Protein AF-A0A2M8DIR4-F1 (afdb_monomer_lite)

Structure (mmCIF, N/CA/C/O backbone):
data_AF-A0A2M8DIR4-F1
#
_entry.id   AF-A0A2M8DIR4-F1
#
loop_
_atom_site.group_PDB
_atom_site.id
_atom_site.type_symbol
_atom_site.label_atom_id
_atom_site.label_alt_id
_atom_site.label_comp_id
_atom_site.label_asym_id
_atom_site.label_entity_id
_atom_site.label_seq_id
_atom_site.pdbx_PDB_ins_code
_atom_site.Cartn_x
_atom_site.Cartn_y
_atom_site.Cartn_z
_atom_site.occupancy
_atom_site.B_iso_or_equiv
_atom_site.auth_seq_id
_atom_site.auth_comp_id
_atom_site.auth_asym_id
_atom_site.auth_atom_id
_atom_site.pdbx_PDB_model_num
ATOM 1 N N . GLN A 1 1 ? 4.511 4.632 -8.493 1.00 87.75 1 GLN A N 1
ATOM 2 C CA . GLN A 1 1 ? 3.122 4.221 -8.790 1.00 87.75 1 GLN A CA 1
ATOM 3 C C . GLN A 1 1 ? 2.228 4.741 -7.680 1.00 87.75 1 GLN A C 1
ATOM 5 O O . GLN A 1 1 ? 2.608 4.589 -6.528 1.00 87.75 1 GLN A O 1
ATOM 10 N N . GLN A 1 2 ? 1.098 5.380 -8.000 1.00 94.88 2 GLN A N 1
ATOM 11 C CA . GLN A 1 2 ? 0.115 5.742 -6.972 1.00 94.88 2 GLN A CA 1
ATOM 12 C C . GLN A 1 2 ? -0.612 4.485 -6.491 1.00 94.88 2 GLN A C 1
ATOM 14 O O . GLN A 1 2 ? -0.979 3.632 -7.303 1.00 94.88 2 GLN A O 1
ATOM 19 N N . VAL A 1 3 ? -0.786 4.374 -5.180 1.00 96.00 3 VAL A N 1
ATOM 20 C CA . VAL A 1 3 ? -1.393 3.229 -4.508 1.00 96.00 3 VAL A CA 1
ATOM 21 C C . VAL A 1 3 ? -2.434 3.729 -3.518 1.00 96.00 3 VAL A C 1
ATOM 23 O O . VAL A 1 3 ? -2.132 4.556 -2.658 1.00 96.00 3 VAL A O 1
ATOM 26 N N . ALA A 1 4 ? -3.658 3.222 -3.638 1.00 97.25 4 ALA A N 1
ATOM 27 C CA . ALA A 1 4 ? -4.720 3.450 -2.671 1.00 97.25 4 ALA A CA 1
ATOM 28 C C . ALA A 1 4 ? -4.651 2.395 -1.560 1.00 97.25 4 ALA A C 1
ATOM 30 O O . ALA A 1 4 ? -4.536 1.202 -1.838 1.00 97.25 4 ALA A O 1
ATOM 31 N N . VAL A 1 5 ? -4.760 2.817 -0.307 1.00 97.31 5 VAL A N 1
ATOM 32 C CA . VAL A 1 5 ? -4.844 1.919 0.851 1.00 97.31 5 VAL A CA 1
ATOM 33 C C . VAL A 1 5 ? -6.116 2.258 1.612 1.00 97.31 5 VAL A C 1
ATOM 35 O O . VAL A 1 5 ? -6.423 3.434 1.812 1.00 97.31 5 VAL A O 1
ATOM 38 N N . ARG A 1 6 ? -6.890 1.241 1.990 1.00 97.69 6 ARG A N 1
ATOM 39 C CA . ARG A 1 6 ? -8.172 1.398 2.687 1.00 97.69 6 ARG A CA 1
ATOM 40 C C . ARG A 1 6 ? -8.326 0.349 3.785 1.00 97.69 6 ARG A C 1
ATOM 42 O O . ARG A 1 6 ? -7.789 -0.747 3.659 1.00 97.69 6 ARG A O 1
ATOM 49 N N . SER A 1 7 ? -9.097 0.684 4.809 1.00 97.06 7 SER A N 1
ATOM 50 C CA . SER A 1 7 ? -9.584 -0.220 5.851 1.00 97.06 7 SER A CA 1
ATOM 51 C C . SER A 1 7 ? -11.108 -0.133 5.903 1.00 97.06 7 SER A C 1
ATOM 53 O O . SER A 1 7 ? -11.687 0.947 5.775 1.00 97.06 7 SER A O 1
ATOM 55 N N . ASN A 1 8 ? -11.761 -1.272 6.087 1.00 97.06 8 ASN A N 1
ATOM 56 C CA . ASN A 1 8 ? -13.187 -1.384 6.375 1.00 97.06 8 ASN A CA 1
ATOM 57 C C . ASN A 1 8 ? -13.492 -1.119 7.854 1.00 97.06 8 ASN A C 1
ATOM 59 O O . ASN A 1 8 ? -14.653 -0.928 8.215 1.00 97.06 8 ASN A O 1
ATOM 63 N N . VAL A 1 9 ? -12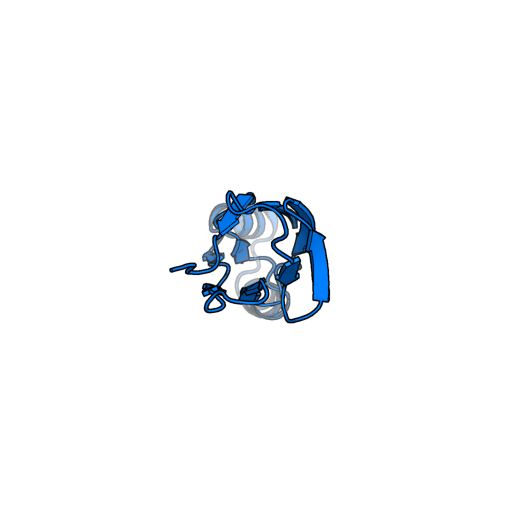.474 -1.117 8.720 1.00 96.31 9 VAL A N 1
ATOM 64 C CA . VAL A 1 9 ? -12.620 -0.824 10.147 1.00 96.31 9 VAL A CA 1
ATOM 65 C C . VAL A 1 9 ? -12.471 0.688 10.372 1.00 96.31 9 VAL A C 1
ATOM 67 O O . VAL A 1 9 ? -11.368 1.213 10.207 1.00 96.31 9 VAL A O 1
ATOM 70 N N . PRO A 1 10 ? -13.519 1.401 10.829 1.00 95.75 10 PRO A N 1
ATOM 71 C CA . PRO A 1 10 ? -13.444 2.843 11.046 1.00 95.75 10 PRO A CA 1
ATOM 72 C C . PRO A 1 10 ? -12.454 3.218 12.148 1.00 95.75 10 PRO A C 1
ATOM 74 O O . PRO A 1 10 ? -12.336 2.521 13.161 1.00 95.75 10 PRO A O 1
ATOM 77 N N . GLY A 1 11 ? -11.795 4.355 11.998 1.00 95.62 11 GLY A N 1
ATOM 78 C CA . GLY A 1 11 ? -10.747 4.822 12.889 1.00 95.62 11 GLY A CA 1
ATOM 79 C C . GLY A 1 11 ? -9.382 4.165 12.687 1.00 95.62 11 GLY A C 1
ATOM 80 O O . GLY A 1 11 ? -8.531 4.348 13.553 1.00 95.62 11 GLY A O 1
ATOM 81 N N . THR A 1 12 ? -9.171 3.402 11.612 1.00 97.88 12 THR A N 1
ATOM 82 C CA . THR A 1 12 ? -7.890 2.716 11.371 1.00 97.88 12 THR A CA 1
ATOM 83 C C . THR A 1 12 ? -6.861 3.684 10.807 1.00 97.88 12 THR A C 1
ATOM 85 O O . THR A 1 12 ? -7.122 4.362 9.819 1.00 97.88 12 THR A O 1
ATOM 88 N N . GLU A 1 13 ? -5.671 3.709 11.387 1.00 98.31 13 GLU A N 1
ATOM 89 C CA . GLU A 1 13 ? -4.515 4.422 10.855 1.00 98.31 13 GLU A CA 1
ATOM 90 C C . GLU A 1 13 ? -3.732 3.507 9.909 1.00 98.31 13 GLU A C 1
ATOM 92 O O . GLU A 1 13 ? -3.422 2.358 10.236 1.00 98.31 13 GLU A O 1
ATOM 97 N N . LEU A 1 14 ? -3.425 4.011 8.718 1.00 98.19 14 LEU A N 1
ATOM 98 C CA . LEU A 1 14 ? -2.760 3.267 7.656 1.00 98.19 14 LEU A CA 1
ATOM 99 C C . LEU A 1 14 ? -1.336 3.781 7.476 1.00 98.19 14 LEU A C 1
ATOM 101 O O . LEU A 1 14 ? -1.110 4.990 7.391 1.00 98.19 14 LEU A O 1
ATOM 105 N N . PHE A 1 15 ? -0.386 2.859 7.360 1.00 98.00 15 PHE A N 1
ATOM 106 C CA . PHE A 1 15 ? 1.031 3.159 7.192 1.00 98.00 15 PHE A CA 1
ATOM 107 C C . PHE A 1 15 ? 1.626 2.366 6.030 1.00 98.00 15 PHE A C 1
ATOM 109 O O . PHE A 1 15 ? 1.247 1.220 5.793 1.00 98.00 15 PHE A O 1
ATOM 116 N N . ALA A 1 16 ? 2.599 2.956 5.340 1.00 97.06 16 ALA A N 1
ATOM 117 C CA . ALA A 1 16 ? 3.439 2.283 4.354 1.00 97.06 16 ALA A CA 1
ATOM 118 C C . ALA A 1 16 ? 4.909 2.481 4.745 1.00 97.06 16 ALA A C 1
ATOM 120 O O . ALA A 1 16 ? 5.387 3.611 4.743 1.00 97.06 16 ALA A O 1
ATOM 121 N N . ASN A 1 17 ? 5.615 1.403 5.108 1.00 94.56 17 ASN A N 1
ATOM 122 C CA . ASN A 1 17 ? 6.954 1.467 5.720 1.00 94.56 17 ASN A CA 1
ATOM 123 C C . ASN A 1 17 ? 7.021 2.495 6.859 1.00 94.56 17 ASN A C 1
ATOM 125 O O . ASN A 1 17 ? 7.887 3.362 6.868 1.00 94.56 17 ASN A O 1
ATOM 129 N N . GLU A 1 18 ? 6.054 2.437 7.776 1.00 92.19 18 GLU A N 1
ATOM 130 C CA . GLU A 1 18 ? 5.930 3.350 8.927 1.00 92.19 18 GLU A CA 1
ATOM 131 C C . GLU A 1 18 ? 5.556 4.805 8.592 1.00 92.19 18 GLU A C 1
ATOM 133 O O . GLU A 1 18 ? 5.180 5.552 9.495 1.00 92.19 18 GLU A O 1
ATOM 138 N N . ALA A 1 19 ? 5.559 5.213 7.320 1.00 96.62 19 ALA A N 1
ATOM 139 C CA . ALA A 1 19 ? 5.048 6.516 6.916 1.00 96.62 19 ALA A CA 1
ATOM 140 C C . ALA A 1 19 ? 3.516 6.519 6.964 1.00 96.62 19 ALA A C 1
ATOM 142 O O . ALA A 1 19 ? 2.868 5.670 6.347 1.00 96.62 19 ALA A O 1
ATOM 143 N N . TYR A 1 20 ? 2.937 7.480 7.685 1.00 97.19 20 TYR A N 1
ATOM 144 C CA . TYR A 1 20 ? 1.488 7.637 7.780 1.00 97.19 20 TYR A CA 1
ATOM 145 C C . TYR A 1 20 ? 0.889 7.990 6.414 1.00 97.19 20 TYR A C 1
ATOM 147 O O . TYR A 1 20 ? 1.306 8.949 5.765 1.00 97.19 20 TYR A O 1
ATOM 155 N N . VAL A 1 21 ? -0.093 7.200 5.986 1.00 97.12 21 VAL A N 1
ATOM 156 C CA . VAL A 1 21 ? -0.791 7.349 4.702 1.00 97.12 21 VAL A CA 1
ATOM 157 C C . VAL A 1 21 ? -2.124 8.067 4.888 1.00 97.12 21 VAL A C 1
ATOM 159 O O . VAL A 1 21 ? -2.510 8.879 4.050 1.00 97.12 21 VAL A O 1
ATOM 162 N N . GLY A 1 22 ? -2.840 7.768 5.972 1.00 97.69 22 GLY A N 1
ATOM 163 C CA . GLY A 1 22 ? -4.165 8.319 6.224 1.00 97.69 22 GLY A CA 1
ATOM 164 C C . GLY A 1 22 ? -4.953 7.523 7.257 1.00 97.69 22 GLY A C 1
ATOM 165 O O . GLY A 1 22 ? -4.496 6.494 7.758 1.00 97.69 22 GLY A O 1
ATOM 166 N N . LYS A 1 23 ? -6.157 8.012 7.555 1.00 97.62 23 LYS A N 1
ATOM 167 C CA . LYS A 1 23 ? -7.122 7.371 8.449 1.00 97.62 23 LYS A CA 1
ATOM 168 C C . LYS A 1 23 ? -8.286 6.851 7.618 1.00 97.62 23 LYS A C 1
ATOM 170 O O . LYS A 1 23 ? -8.837 7.608 6.824 1.00 97.62 23 LYS A O 1
ATOM 175 N N . ASP A 1 24 ? -8.643 5.584 7.802 1.00 97.19 24 ASP A N 1
ATOM 176 C CA . ASP A 1 24 ? -9.647 4.803 7.059 1.00 97.19 24 ASP A CA 1
ATOM 177 C C . ASP A 1 24 ? -9.313 4.580 5.579 1.00 97.19 24 ASP A C 1
ATOM 179 O O . ASP A 1 24 ? -9.427 3.468 5.065 1.00 97.19 24 ASP A O 1
ATOM 183 N N . ASN A 1 25 ? -8.853 5.612 4.881 1.00 96.88 25 ASN A N 1
ATOM 184 C CA . ASN A 1 25 ? -8.324 5.527 3.533 1.00 96.88 25 ASN A CA 1
ATOM 185 C C . ASN A 1 25 ? -7.189 6.536 3.313 1.00 96.88 25 ASN A C 1
ATOM 187 O O . ASN A 1 25 ? -7.029 7.509 4.049 1.00 96.88 25 ASN A O 1
ATOM 191 N N . GLY A 1 26 ? -6.399 6.293 2.274 1.00 97.00 2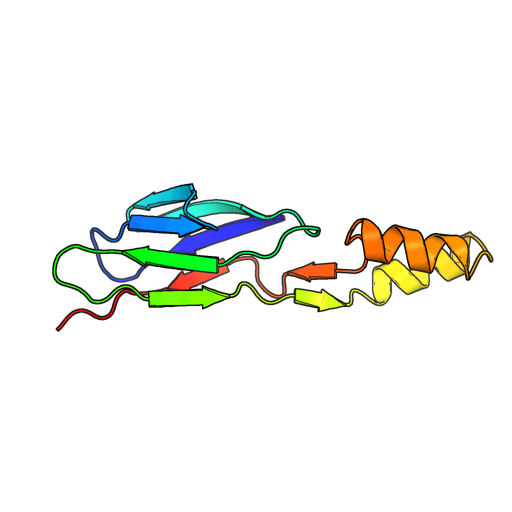6 GLY A N 1
ATOM 192 C CA . GLY A 1 26 ? -5.413 7.243 1.787 1.00 97.00 26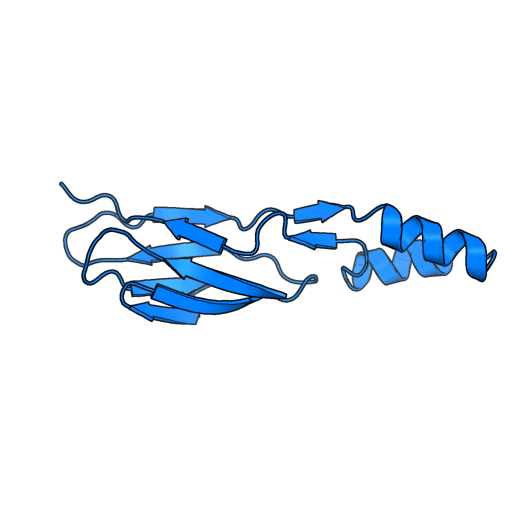 GLY A CA 1
ATOM 193 C C . GLY A 1 26 ? -4.797 6.799 0.468 1.00 97.00 26 GLY A C 1
ATOM 194 O O . GLY A 1 26 ? -4.994 5.672 0.002 1.00 97.00 26 GLY A O 1
ATOM 195 N N . VAL A 1 27 ? -4.058 7.712 -0.151 1.00 97.31 27 VAL A N 1
ATOM 196 C CA . VAL A 1 27 ? -3.308 7.460 -1.382 1.00 97.31 27 VAL A CA 1
ATOM 197 C C . VAL A 1 27 ? -1.861 7.839 -1.129 1.00 97.31 27 VAL A C 1
ATOM 199 O O . VAL A 1 27 ? -1.573 8.915 -0.615 1.00 97.31 27 VAL A O 1
ATOM 202 N N . THR A 1 28 ? -0.949 6.950 -1.496 1.00 96.31 28 THR A N 1
ATOM 203 C CA . THR A 1 28 ? 0.492 7.172 -1.388 1.00 96.31 28 THR A CA 1
ATOM 204 C C . THR A 1 28 ? 1.192 6.759 -2.677 1.00 96.31 28 THR A C 1
ATOM 206 O O . THR A 1 28 ? 0.572 6.222 -3.597 1.00 96.31 28 THR A O 1
ATOM 209 N N . THR A 1 29 ? 2.487 7.036 -2.780 1.00 95.50 29 THR A N 1
ATOM 210 C CA . THR A 1 29 ? 3.300 6.662 -3.937 1.00 95.50 29 THR A CA 1
ATOM 211 C C . THR A 1 29 ? 4.310 5.600 -3.544 1.00 95.50 29 THR A C 1
ATOM 213 O O . THR A 1 29 ? 5.119 5.808 -2.647 1.00 95.50 29 THR A O 1
ATOM 216 N N . PHE A 1 30 ? 4.292 4.474 -4.257 1.00 94.56 30 PHE A N 1
ATOM 217 C CA . PHE A 1 30 ? 5.317 3.444 -4.139 1.00 94.56 30 PHE A CA 1
ATOM 218 C C . PHE A 1 30 ? 6.376 3.601 -5.225 1.00 94.56 30 PHE A C 1
ATOM 220 O O . PHE A 1 30 ? 6.062 3.691 -6.422 1.00 94.56 30 PHE A O 1
ATOM 227 N N . HIS A 1 31 ? 7.638 3.602 -4.813 1.00 90.38 31 HIS A N 1
ATOM 228 C CA . HIS A 1 31 ? 8.788 3.594 -5.705 1.00 90.38 31 HIS A CA 1
ATOM 229 C C . HIS A 1 31 ? 9.171 2.154 -6.067 1.00 90.38 31 HIS A C 1
ATOM 231 O O . HIS A 1 31 ? 9.294 1.293 -5.199 1.00 90.38 31 HIS A O 1
ATOM 237 N N . LYS A 1 32 ? 9.346 1.872 -7.365 1.00 84.81 32 LYS A N 1
ATOM 238 C CA . LYS A 1 32 ? 9.597 0.511 -7.881 1.00 84.81 32 LYS A CA 1
ATOM 239 C C . LYS A 1 32 ? 10.875 -0.121 -7.315 1.00 84.81 32 LYS A C 1
ATOM 241 O O . LYS A 1 32 ? 10.913 -1.326 -7.094 1.00 84.81 32 LYS A O 1
ATOM 246 N N . ASN A 1 33 ? 11.879 0.692 -7.001 1.00 83.31 33 ASN A N 1
ATOM 247 C CA . ASN A 1 33 ? 13.137 0.271 -6.384 1.00 83.31 33 ASN A CA 1
ATOM 248 C C . ASN A 1 33 ? 13.046 0.010 -4.865 1.00 83.31 33 ASN A C 1
ATOM 250 O O . ASN A 1 33 ? 14.033 -0.406 -4.269 1.00 83.31 33 ASN A O 1
ATOM 254 N N . GLN A 1 34 ? 11.895 0.238 -4.223 1.00 89.25 34 GLN A N 1
ATOM 255 C CA . GLN A 1 34 ? 11.708 0.062 -2.777 1.00 89.25 34 GLN A CA 1
ATOM 256 C C . GLN A 1 34 ? 10.664 -1.004 -2.476 1.00 89.25 34 GLN A C 1
ATOM 258 O O . GLN A 1 34 ? 9.667 -1.121 -3.184 1.00 89.25 34 GLN A O 1
ATOM 263 N N . ASN A 1 35 ? 10.876 -1.797 -1.432 1.00 91.62 35 ASN A N 1
ATOM 264 C CA . ASN A 1 35 ? 9.872 -2.743 -0.947 1.00 91.62 35 ASN A CA 1
ATOM 265 C C . ASN A 1 35 ? 9.003 -2.055 0.102 1.00 91.62 35 ASN A C 1
ATOM 267 O O . ASN A 1 35 ? 9.521 -1.254 0.876 1.00 91.62 35 ASN A O 1
ATOM 271 N N . TYR A 1 36 ? 7.706 -2.362 0.125 1.00 95.25 36 TYR A N 1
ATOM 272 C CA . TYR A 1 36 ? 6.761 -1.743 1.052 1.00 95.25 36 TYR A CA 1
ATOM 273 C C . TYR A 1 36 ? 6.062 -2.785 1.915 1.00 95.25 36 TYR A C 1
ATOM 275 O O . TYR A 1 36 ? 5.610 -3.813 1.415 1.00 95.25 36 TYR A O 1
ATOM 283 N N . MET A 1 37 ? 5.935 -2.469 3.198 1.00 97.56 37 MET A N 1
ATOM 284 C CA . MET A 1 37 ? 5.063 -3.130 4.159 1.00 97.56 37 MET A CA 1
ATOM 285 C C . MET A 1 37 ? 3.910 -2.183 4.472 1.00 97.56 37 MET A C 1
ATOM 287 O O . MET A 1 37 ? 4.136 -1.040 4.873 1.00 97.56 37 MET A O 1
ATOM 291 N N . ILE A 1 38 ? 2.683 -2.644 4.261 1.00 97.31 38 ILE A N 1
ATOM 292 C CA . ILE A 1 38 ? 1.473 -1.876 4.537 1.00 97.31 38 ILE A CA 1
ATOM 293 C C . 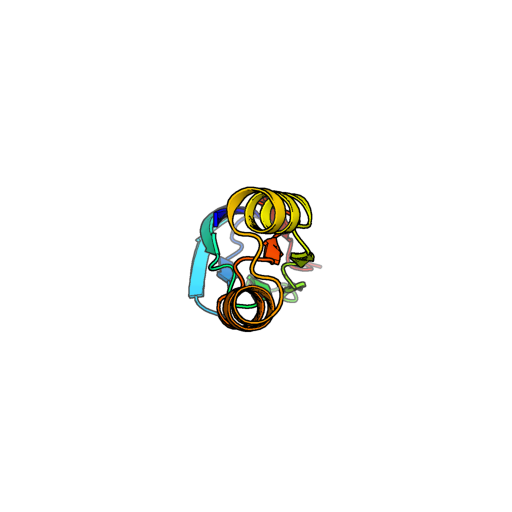ILE A 1 38 ? 0.928 -2.350 5.873 1.00 97.31 38 ILE A C 1
ATOM 295 O O . ILE A 1 38 ? 0.648 -3.538 6.023 1.00 97.31 38 ILE A O 1
ATOM 299 N N . THR A 1 39 ? 0.770 -1.433 6.821 1.00 98.12 39 THR A N 1
ATOM 300 C CA . THR A 1 39 ? 0.299 -1.735 8.175 1.00 98.12 39 THR A CA 1
ATOM 301 C C . THR A 1 39 ? -0.987 -0.979 8.471 1.00 98.12 39 THR A C 1
ATOM 303 O O . THR A 1 39 ? -1.061 0.233 8.273 1.00 98.12 39 THR A O 1
ATOM 306 N N . ALA A 1 40 ? -1.981 -1.693 8.987 1.00 97.94 40 ALA A N 1
ATOM 307 C CA . ALA A 1 40 ? -3.203 -1.135 9.546 1.00 97.94 40 ALA A CA 1
ATOM 308 C C . ALA A 1 40 ? -3.146 -1.206 11.074 1.00 97.94 40 ALA A C 1
ATOM 310 O O . ALA A 1 40 ? -2.977 -2.298 11.626 1.00 97.94 40 ALA A O 1
ATOM 311 N N . ARG A 1 41 ? -3.297 -0.056 11.740 1.00 97.38 41 ARG A N 1
ATOM 312 C CA . ARG A 1 41 ? -3.266 0.070 13.202 1.00 97.38 41 ARG A CA 1
ATOM 313 C C . ARG A 1 41 ? -4.554 0.667 13.733 1.00 97.38 41 ARG A C 1
ATOM 315 O O . ARG A 1 41 ? -5.095 1.614 13.164 1.00 97.38 41 ARG A O 1
ATOM 322 N N . LYS A 1 42 ? -5.032 0.143 14.856 1.00 96.62 42 LYS A N 1
ATOM 323 C CA . LYS A 1 42 ? -6.149 0.736 15.596 1.00 96.62 42 LYS A CA 1
ATOM 324 C C . LYS A 1 42 ? -6.058 0.353 17.065 1.00 96.62 42 LYS A C 1
ATOM 326 O O . LYS A 1 42 ? -5.890 -0.818 17.391 1.00 96.62 42 LYS A O 1
ATOM 331 N N . ALA A 1 43 ? -6.219 1.335 17.951 1.00 94.50 43 ALA A N 1
ATOM 332 C CA . ALA A 1 43 ? -6.230 1.093 19.389 1.00 94.50 43 ALA A CA 1
ATOM 333 C C . ALA A 1 43 ? -7.308 0.061 19.768 1.00 94.50 43 ALA A C 1
ATOM 335 O O . ALA A 1 43 ? -8.464 0.181 19.360 1.00 94.50 43 ALA A O 1
ATOM 336 N N . GLY A 1 44 ? -6.917 -0.950 20.545 1.00 93.88 44 GLY A N 1
ATOM 337 C CA . GLY A 1 44 ? -7.797 -2.055 20.937 1.00 93.88 44 GLY A CA 1
ATOM 338 C C . GLY A 1 44 ? -7.936 -3.178 19.901 1.00 93.88 44 GLY A C 1
ATOM 339 O O . GLY A 1 44 ? -8.651 -4.138 20.166 1.00 93.88 44 GLY A O 1
ATOM 340 N N . CYS A 1 45 ? -7.249 -3.098 18.758 1.00 95.75 45 CYS A N 1
ATOM 341 C CA . CYS A 1 45 ? -7.176 -4.167 17.762 1.00 95.75 45 CYS A CA 1
ATOM 342 C C . CYS A 1 45 ? -5.726 -4.648 17.598 1.00 95.75 45 CYS A C 1
ATOM 344 O O . CYS A 1 45 ? -4.780 -3.940 17.937 1.00 95.75 45 CYS A O 1
ATOM 346 N N . THR A 1 46 ? -5.544 -5.857 17.070 1.00 97.00 46 THR A N 1
ATOM 347 C CA . THR A 1 46 ? -4.219 -6.350 16.676 1.00 97.00 46 THR A CA 1
ATOM 348 C C . THR A 1 46 ? -3.874 -5.816 15.291 1.00 97.00 46 THR A C 1
ATOM 350 O O . THR A 1 46 ? -4.634 -6.016 14.338 1.00 97.00 46 THR A O 1
ATOM 353 N N . ASP A 1 47 ? -2.721 -5.164 15.175 1.00 96.81 47 ASP A N 1
ATOM 354 C CA . ASP A 1 47 ? -2.216 -4.648 13.906 1.00 96.81 47 ASP A CA 1
ATOM 355 C C . ASP A 1 47 ? -2.105 -5.759 12.855 1.00 96.81 47 ASP A C 1
ATOM 357 O O . ASP A 1 47 ? -1.760 -6.906 13.151 1.00 96.81 47 ASP A O 1
ATOM 361 N N . THR A 1 48 ? -2.378 -5.413 11.600 1.00 97.44 48 THR A N 1
ATOM 362 C CA . THR A 1 48 ? -2.152 -6.311 10.462 1.00 97.44 48 THR A CA 1
ATOM 363 C C . THR A 1 48 ? -1.166 -5.662 9.515 1.00 97.44 48 THR A C 1
ATOM 365 O O . THR A 1 48 ? -1.309 -4.487 9.181 1.00 97.44 48 THR A O 1
ATOM 368 N N . THR A 1 49 ? -0.172 -6.434 9.080 1.00 97.19 49 THR A N 1
ATOM 369 C CA . THR A 1 49 ? 0.848 -5.983 8.135 1.00 97.19 49 THR A CA 1
ATOM 370 C C . THR A 1 49 ? 0.926 -6.949 6.965 1.00 97.19 49 THR A C 1
ATOM 372 O O . THR A 1 49 ? 1.037 -8.158 7.171 1.00 97.19 49 THR A O 1
ATOM 375 N N . VAL A 1 50 ? 0.909 -6.420 5.743 1.00 96.38 50 VAL A N 1
ATOM 376 C CA . VAL A 1 50 ? 1.075 -7.204 4.512 1.00 96.38 50 VAL A CA 1
ATOM 377 C C . VAL A 1 50 ? 2.181 -6.608 3.638 1.00 96.38 50 VAL A C 1
ATOM 379 O O . VAL A 1 50 ? 2.304 -5.382 3.557 1.00 96.38 50 VAL A O 1
ATOM 382 N N . PRO A 1 51 ? 3.002 -7.441 2.979 1.00 96.19 51 PRO A N 1
ATOM 383 C CA . PRO A 1 51 ? 3.958 -6.958 1.995 1.00 96.19 51 PRO A CA 1
ATOM 384 C C . PRO A 1 51 ? 3.239 -6.543 0.706 1.00 96.19 51 PRO A C 1
ATOM 386 O O . PRO A 1 51 ? 2.345 -7.241 0.229 1.00 96.19 51 PRO A O 1
ATOM 389 N N . ALA A 1 52 ? 3.671 -5.436 0.107 1.00 95.06 52 ALA A N 1
ATOM 390 C CA . ALA A 1 52 ? 3.293 -5.079 -1.254 1.00 95.06 52 ALA A CA 1
ATOM 391 C C . ALA A 1 52 ? 4.118 -5.919 -2.238 1.00 95.06 52 ALA A C 1
ATOM 393 O O . ALA A 1 52 ? 5.335 -5.738 -2.348 1.00 95.06 52 ALA A O 1
ATOM 394 N N . SER A 1 53 ? 3.466 -6.853 -2.929 1.00 92.00 53 SER A N 1
ATOM 395 C CA . SER A 1 53 ? 4.139 -7.773 -3.843 1.00 92.00 53 SER A CA 1
ATOM 396 C C . SER A 1 53 ? 4.518 -7.103 -5.165 1.00 92.00 53 SER A C 1
ATOM 398 O O . SER A 1 53 ? 3.908 -6.120 -5.607 1.00 92.00 53 SER A O 1
ATOM 400 N N . LYS A 1 54 ? 5.576 -7.634 -5.780 1.00 89.44 54 LYS A N 1
ATOM 401 C CA . LYS A 1 54 ? 6.094 -7.189 -7.070 1.00 89.44 54 LYS A CA 1
ATOM 402 C C . LYS A 1 54 ? 6.326 -8.378 -7.983 1.00 89.44 54 LYS A C 1
ATOM 404 O O . LYS A 1 54 ? 6.808 -9.420 -7.534 1.00 89.44 54 LYS A O 1
ATOM 409 N N . SER A 1 55 ? 6.127 -8.147 -9.269 1.00 85.56 55 SER A N 1
ATOM 410 C CA . SER A 1 55 ? 6.453 -9.067 -10.348 1.00 85.56 55 SER A CA 1
ATOM 411 C C . SER A 1 55 ? 7.419 -8.430 -11.340 1.00 85.56 55 SER A C 1
ATOM 413 O O . SER A 1 55 ? 7.664 -7.217 -11.347 1.00 85.56 55 SER A O 1
ATOM 415 N N . PHE A 1 56 ? 8.028 -9.294 -12.148 1.00 80.44 56 PHE A N 1
ATOM 416 C CA . PHE A 1 56 ? 8.917 -8.896 -13.224 1.00 80.44 56 PHE A CA 1
ATOM 417 C C . PHE A 1 56 ? 8.105 -8.430 -14.439 1.00 80.44 56 PHE A C 1
ATOM 419 O O . PHE A 1 56 ? 7.265 -9.171 -14.950 1.00 80.44 56 PHE A O 1
ATOM 426 N N . ASP A 1 57 ? 8.384 -7.224 -14.925 1.00 72.69 57 ASP A N 1
ATOM 427 C CA . ASP A 1 57 ? 7.761 -6.648 -16.114 1.00 72.69 57 ASP A CA 1
ATOM 428 C C . ASP A 1 57 ? 8.560 -7.026 -17.371 1.00 72.69 57 ASP A C 1
ATOM 430 O O . ASP A 1 57 ? 9.483 -6.333 -17.811 1.00 72.69 57 ASP A O 1
ATOM 434 N N . ALA A 1 58 ? 8.195 -8.173 -17.948 1.00 64.19 58 ALA A N 1
ATOM 435 C CA . ALA A 1 58 ? 8.825 -8.711 -19.149 1.00 64.19 58 ALA A CA 1
ATOM 436 C C . ALA A 1 58 ? 8.511 -7.911 -20.426 1.00 64.19 58 ALA A C 1
ATOM 438 O O . ALA A 1 58 ? 9.266 -8.006 -21.395 1.00 64.19 58 ALA A O 1
ATOM 439 N N . ILE A 1 59 ? 7.431 -7.120 -20.447 1.00 64.75 59 ILE A N 1
ATOM 440 C CA . ILE A 1 59 ? 7.056 -6.321 -21.624 1.00 64.75 59 ILE A CA 1
ATOM 441 C C . ILE A 1 59 ? 8.009 -5.138 -21.764 1.00 64.75 59 ILE A C 1
ATOM 443 O O . ILE A 1 59 ? 8.539 -4.902 -22.852 1.00 64.75 59 ILE A O 1
ATOM 447 N N . THR A 1 60 ? 8.292 -4.450 -20.656 1.00 64.12 60 THR A N 1
ATOM 448 C CA . THR A 1 60 ? 9.291 -3.376 -20.640 1.00 64.12 60 THR A CA 1
ATOM 449 C C . THR A 1 60 ? 10.673 -3.907 -21.039 1.00 64.12 60 THR A C 1
ATOM 451 O O . THR A 1 60 ? 11.375 -3.266 -21.821 1.00 64.12 60 THR A O 1
ATOM 454 N N . LEU A 1 61 ? 11.039 -5.116 -20.592 1.00 64.06 61 LEU A N 1
ATOM 455 C CA . LEU A 1 61 ? 12.290 -5.774 -20.988 1.00 64.06 61 LEU A CA 1
ATOM 456 C C . LEU A 1 61 ? 12.360 -6.069 -22.493 1.00 64.06 61 LEU A C 1
ATOM 458 O O . LEU A 1 61 ? 13.376 -5.788 -23.130 1.00 64.06 61 LEU A O 1
ATOM 462 N N . LEU A 1 62 ? 11.288 -6.610 -23.074 1.00 61.84 62 LEU A N 1
ATOM 463 C CA . LEU A 1 62 ? 11.260 -6.953 -24.493 1.00 61.84 62 LEU A CA 1
ATOM 464 C C . LEU A 1 62 ? 11.390 -5.713 -25.390 1.00 61.84 62 LEU A C 1
ATOM 466 O O . LEU A 1 62 ? 12.139 -5.751 -26.364 1.00 61.84 62 LEU A O 1
ATOM 470 N N . GLY A 1 63 ? 10.711 -4.614 -25.046 1.00 59.34 63 GLY A N 1
ATOM 471 C CA . GLY A 1 63 ? 10.798 -3.361 -25.805 1.00 59.34 63 GLY A CA 1
ATOM 472 C C . GLY A 1 63 ? 12.224 -2.806 -25.871 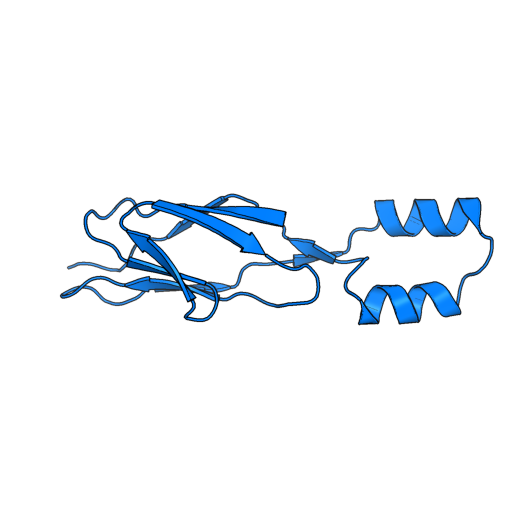1.00 59.34 63 GLY A C 1
ATOM 473 O O . GLY A 1 63 ? 12.687 -2.411 -26.937 1.00 59.34 63 GLY A O 1
ATOM 474 N N . VAL A 1 64 ? 12.964 -2.875 -24.760 1.00 62.97 64 VAL A N 1
ATOM 475 C CA . VAL A 1 64 ? 14.363 -2.424 -24.701 1.00 62.97 64 VAL A CA 1
ATOM 476 C C . VAL A 1 64 ? 15.291 -3.301 -25.550 1.00 62.97 64 VAL A C 1
ATOM 478 O O . VAL A 1 64 ? 16.201 -2.785 -26.200 1.00 62.97 64 VAL A O 1
ATOM 481 N N . PHE A 1 65 ? 15.061 -4.616 -25.597 1.00 62.62 65 PHE A N 1
ATOM 482 C CA . PHE A 1 65 ? 15.874 -5.511 -26.424 1.00 62.62 65 PHE A CA 1
ATOM 483 C C . PHE A 1 65 ? 15.645 -5.337 -27.928 1.00 62.62 65 PHE A C 1
ATOM 485 O O . PHE A 1 65 ? 16.600 -5.493 -28.692 1.00 62.62 65 PHE A O 1
ATOM 492 N N . ILE A 1 66 ? 14.419 -5.012 -28.353 1.00 61.16 66 ILE A N 1
ATOM 493 C CA . ILE A 1 66 ? 14.094 -4.802 -29.771 1.00 61.16 66 ILE A CA 1
ATOM 494 C C . ILE A 1 66 ? 14.714 -3.497 -30.291 1.00 61.16 66 ILE A C 1
ATOM 496 O O . ILE A 1 66 ? 15.263 -3.500 -31.391 1.00 61.16 66 ILE A O 1
ATOM 500 N N . ASP A 1 67 ? 14.687 -2.417 -29.504 1.00 57.91 67 ASP A N 1
ATOM 501 C CA . ASP A 1 67 ? 15.184 -1.108 -29.954 1.00 57.91 67 ASP A CA 1
ATOM 502 C C . ASP A 1 67 ? 16.718 -0.975 -29.929 1.00 57.91 67 ASP A C 1
ATOM 504 O O . ASP A 1 67 ? 17.274 -0.251 -30.755 1.00 57.91 67 ASP A O 1
ATOM 508 N N . PHE A 1 68 ? 17.429 -1.651 -29.012 1.00 59.38 68 PHE A N 1
ATOM 509 C CA . PHE A 1 68 ? 18.843 -1.329 -28.751 1.00 59.38 68 PHE A CA 1
ATOM 510 C C . PHE A 1 68 ? 19.877 -2.416 -29.054 1.00 59.38 68 PHE A C 1
ATOM 512 O O . PHE A 1 68 ? 21.061 -2.093 -29.058 1.00 59.38 68 PHE A O 1
ATOM 519 N N . GLY A 1 69 ? 19.518 -3.685 -29.289 1.00 58.91 69 GLY A N 1
ATOM 520 C CA . GLY A 1 69 ? 20.502 -4.749 -29.582 1.00 58.91 69 GLY A CA 1
ATOM 521 C C . GLY A 1 69 ? 21.595 -4.968 -28.509 1.00 58.91 69 GLY A C 1
ATOM 522 O O . GLY A 1 69 ? 22.528 -5.741 -28.720 1.00 58.91 69 GLY A O 1
ATOM 523 N N . ILE A 1 70 ? 21.494 -4.303 -27.352 1.00 59.25 70 ILE A N 1
ATOM 524 C CA . ILE A 1 70 ? 22.469 -4.304 -26.256 1.00 59.25 70 ILE A CA 1
ATOM 525 C C . ILE A 1 70 ? 21.875 -5.116 -25.110 1.00 59.25 70 ILE A C 1
ATOM 527 O O . ILE A 1 70 ? 20.934 -4.689 -24.448 1.00 59.25 70 ILE A O 1
ATOM 531 N N . ILE A 1 71 ? 22.423 -6.309 -24.877 1.00 59.09 71 ILE A N 1
ATOM 532 C CA . ILE A 1 71 ? 21.793 -7.287 -23.981 1.00 59.09 71 ILE A CA 1
ATOM 533 C C . ILE A 1 71 ? 22.326 -7.183 -22.544 1.00 59.09 71 ILE A C 1
ATOM 535 O O . ILE A 1 71 ? 21.576 -7.362 -21.593 1.00 59.09 71 ILE A O 1
ATOM 539 N N . SER A 1 72 ? 23.607 -6.867 -22.346 1.00 57.78 72 SER A N 1
ATOM 540 C CA . SER A 1 72 ? 24.278 -7.096 -21.057 1.00 57.78 72 SER A CA 1
ATOM 541 C C . SER A 1 72 ? 24.207 -5.931 -20.064 1.00 57.78 72 SER A C 1
ATOM 543 O O . SER A 1 72 ? 23.930 -6.165 -18.893 1.00 57.78 72 SER A O 1
ATOM 545 N N . VAL A 1 73 ? 24.433 -4.684 -20.488 1.00 59.56 73 VAL A N 1
ATOM 546 C CA . VAL A 1 73 ? 24.521 -3.536 -19.554 1.00 59.56 73 VAL A CA 1
ATOM 547 C C . VAL A 1 73 ? 23.145 -3.128 -19.013 1.00 59.56 73 VAL A C 1
ATOM 549 O O . VAL A 1 73 ? 22.996 -2.876 -17.819 1.00 59.56 73 VAL A O 1
ATOM 552 N N . LEU A 1 74 ? 22.120 -3.139 -19.868 1.00 62.97 74 LEU A N 1
ATOM 553 C CA . LEU A 1 74 ? 20.755 -2.726 -19.518 1.00 62.97 74 LEU A CA 1
ATOM 554 C C . LEU A 1 74 ? 20.067 -3.708 -18.561 1.00 62.97 74 LEU A C 1
ATOM 556 O O . LEU A 1 74 ? 19.281 -3.294 -17.710 1.00 62.97 74 LEU A O 1
ATOM 560 N N . LEU A 1 75 ? 20.396 -5.002 -18.644 1.00 61.94 75 LEU A N 1
ATOM 561 C CA . LEU A 1 75 ? 19.900 -6.004 -17.699 1.00 61.94 75 LEU A CA 1
ATOM 562 C C . LEU A 1 75 ? 20.338 -5.690 -16.265 1.00 61.94 75 LEU A C 1
ATOM 564 O O . LEU A 1 75 ? 19.514 -5.723 -15.351 1.00 61.94 75 LEU A O 1
ATOM 568 N N . ILE A 1 76 ? 21.618 -5.353 -16.084 1.00 61.41 76 ILE A N 1
ATOM 569 C CA . ILE A 1 76 ? 22.216 -5.087 -14.771 1.00 61.41 76 ILE A CA 1
ATOM 570 C C . ILE A 1 76 ? 21.671 -3.767 -14.208 1.00 61.41 76 ILE A C 1
ATOM 572 O O . ILE A 1 76 ? 21.253 -3.713 -13.051 1.00 61.41 76 ILE A O 1
ATOM 576 N N . ASP A 1 77 ? 21.610 -2.725 -15.039 1.00 58.81 77 ASP A N 1
ATOM 577 C CA . ASP A 1 77 ? 21.153 -1.398 -14.619 1.00 58.81 77 ASP A CA 1
ATOM 578 C C . ASP A 1 77 ? 19.643 -1.360 -14.332 1.00 58.81 77 ASP A C 1
ATOM 580 O O . ASP A 1 77 ? 19.193 -0.831 -13.314 1.00 58.81 77 ASP A O 1
ATOM 584 N N . GLY A 1 78 ? 18.823 -2.018 -15.153 1.00 63.25 78 GLY A N 1
ATOM 585 C CA . GLY A 1 78 ? 17.385 -2.078 -14.900 1.00 63.25 78 GLY A CA 1
ATOM 586 C C . GLY A 1 78 ? 17.010 -2.944 -13.686 1.00 63.25 78 GLY A C 1
ATOM 587 O O . GLY A 1 78 ? 15.983 -2.697 -13.049 1.00 63.25 78 GLY A O 1
ATOM 588 N N . ALA A 1 79 ? 17.846 -3.925 -13.311 1.00 64.75 79 ALA A N 1
ATOM 589 C CA . ALA A 1 79 ? 17.674 -4.679 -12.067 1.00 64.75 79 ALA A CA 1
ATOM 590 C C . ALA A 1 79 ? 18.043 -3.825 -10.844 1.00 64.75 79 ALA A C 1
ATOM 592 O O . ALA A 1 79 ? 17.305 -3.819 -9.860 1.00 64.75 79 ALA A O 1
ATOM 593 N N . ALA A 1 80 ? 19.135 -3.057 -10.928 1.00 64.19 80 ALA A N 1
ATOM 594 C CA . ALA A 1 80 ? 19.571 -2.152 -9.865 1.00 64.19 80 ALA A CA 1
ATOM 595 C C . ALA A 1 80 ? 18.596 -0.979 -9.642 1.00 64.19 80 ALA A C 1
ATOM 597 O O . ALA A 1 80 ? 18.335 -0.587 -8.505 1.00 64.19 80 ALA A O 1
ATOM 598 N N . THR A 1 81 ? 18.013 -0.441 -10.713 1.00 71.12 81 THR A N 1
ATOM 599 C CA . THR A 1 81 ? 17.046 0.670 -10.658 1.00 71.12 81 THR A CA 1
ATOM 600 C C . THR A 1 81 ? 15.605 0.217 -10.398 1.00 71.12 81 THR A C 1
ATOM 602 O O . THR A 1 81 ? 14.727 1.051 -10.169 1.00 71.12 81 THR A O 1
ATOM 605 N N . GLY A 1 82 ? 15.330 -1.092 -10.421 1.00 70.75 82 GLY A N 1
ATOM 606 C CA . GLY A 1 82 ? 13.975 -1.639 -10.311 1.00 70.75 82 GLY A CA 1
ATOM 607 C C . GLY A 1 82 ? 13.087 -1.319 -11.520 1.00 70.75 82 GLY A C 1
ATOM 608 O O . GLY A 1 82 ? 11.865 -1.436 -11.424 1.00 70.75 82 GLY A O 1
ATOM 609 N N . ALA A 1 83 ? 13.671 -0.912 -12.651 1.00 74.12 83 ALA A N 1
ATOM 610 C CA . ALA A 1 83 ? 12.944 -0.598 -13.880 1.00 74.12 83 ALA A CA 1
ATOM 611 C C . ALA A 1 83 ? 12.157 -1.808 -14.410 1.00 74.12 83 ALA A C 1
ATOM 613 O O . ALA A 1 83 ? 11.048 -1.640 -14.917 1.00 74.12 83 ALA A O 1
ATOM 614 N N . TRP A 1 84 ? 12.686 -3.019 -14.201 1.00 74.38 84 TRP A N 1
ATOM 615 C CA . TRP A 1 84 ? 12.039 -4.284 -14.570 1.00 74.38 84 TRP A CA 1
ATOM 616 C C . TRP A 1 84 ? 11.041 -4.810 -13.537 1.00 74.38 84 TRP A C 1
ATOM 618 O O . TRP A 1 84 ? 10.544 -5.923 -13.678 1.00 74.38 84 TRP A O 1
ATOM 628 N N . GLN A 1 85 ? 10.785 -4.067 -12.461 1.00 81.88 85 GLN A N 1
ATOM 629 C CA . GLN A 1 85 ? 9.834 -4.468 -11.433 1.00 81.88 85 GLN A CA 1
ATOM 630 C C . GLN A 1 85 ? 8.571 -3.617 -11.515 1.00 81.88 85 GLN A C 1
ATOM 632 O O . GLN A 1 85 ? 8.601 -2.404 -11.754 1.00 81.88 85 GLN A O 1
ATOM 637 N N . GLN A 1 86 ? 7.439 -4.253 -11.260 1.00 86.31 86 GLN A N 1
ATOM 638 C CA . GLN A 1 86 ? 6.154 -3.588 -11.133 1.00 86.31 86 GLN A CA 1
ATOM 639 C C . GLN A 1 86 ? 5.431 -4.132 -9.905 1.00 86.31 86 GLN A C 1
ATOM 641 O O . GLN A 1 86 ? 5.535 -5.313 -9.591 1.00 86.31 86 GLN A O 1
ATOM 646 N N . PHE A 1 87 ? 4.724 -3.261 -9.184 1.00 89.62 87 PHE A N 1
ATOM 647 C CA . PHE A 1 87 ? 3.845 -3.715 -8.112 1.00 89.62 87 PHE A CA 1
ATOM 648 C C . PHE A 1 87 ? 2.619 -4.387 -8.711 1.00 89.62 87 PHE A C 1
ATOM 650 O O . PHE A 1 87 ? 1.990 -3.830 -9.614 1.00 89.62 87 PHE A O 1
ATOM 657 N N . ASP A 1 88 ? 2.249 -5.535 -8.156 1.00 89.44 88 ASP A N 1
ATOM 658 C CA . ASP A 1 88 ? 1.149 -6.349 -8.685 1.00 89.44 88 ASP A CA 1
ATOM 659 C C . ASP A 1 88 ? -0.209 -5.658 -8.522 1.00 89.44 88 ASP A C 1
ATOM 661 O O . ASP A 1 88 ? -1.161 -5.938 -9.249 1.00 89.44 88 ASP A O 1
ATOM 665 N N . GLN A 1 89 ? -0.305 -4.745 -7.552 1.00 91.19 89 GLN A N 1
ATOM 666 C CA . GLN A 1 89 ? -1.539 -4.071 -7.174 1.00 91.19 89 GLN A CA 1
ATOM 667 C C . GLN A 1 89 ? -1.310 -2.576 -6.935 1.00 91.19 89 GLN A C 1
ATOM 669 O O . GLN A 1 89 ? -0.265 -2.141 -6.449 1.00 91.19 89 GLN A O 1
ATOM 674 N N . ASN A 1 90 ? -2.329 -1.780 -7.257 1.00 94.19 90 ASN A N 1
ATOM 675 C CA . ASN A 1 90 ? -2.404 -0.342 -6.980 1.00 94.19 90 ASN A CA 1
ATOM 676 C C . ASN A 1 90 ? -3.470 0.005 -5.925 1.00 94.19 90 ASN A C 1
AT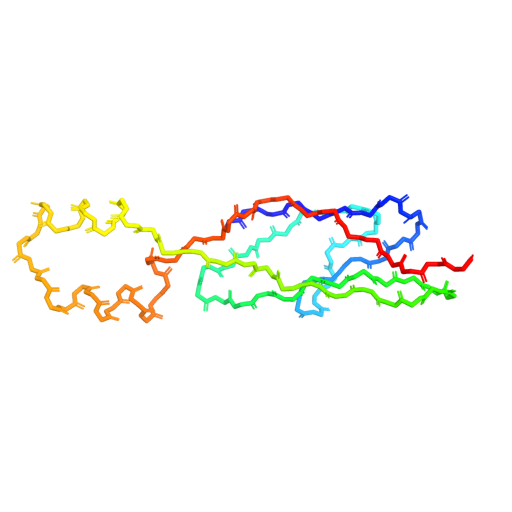OM 678 O O . ASN A 1 90 ? -3.704 1.181 -5.656 1.00 94.19 90 ASN A O 1
ATOM 682 N N . SER A 1 91 ? -4.129 -0.997 -5.342 1.00 95.38 91 SER A N 1
ATOM 683 C CA . SER A 1 91 ? -5.158 -0.821 -4.324 1.00 95.38 91 SER A CA 1
ATOM 684 C C . SER A 1 91 ? -5.065 -1.950 -3.309 1.00 95.38 91 SER A C 1
ATOM 686 O O . SER A 1 91 ? -5.105 -3.115 -3.691 1.00 95.38 91 SER A O 1
ATOM 688 N N . TYR A 1 92 ? -5.005 -1.597 -2.030 1.00 96.38 92 TYR A N 1
ATOM 689 C CA . TYR A 1 92 ? -4.975 -2.535 -0.914 1.00 96.38 92 TYR A CA 1
ATOM 690 C C . TYR A 1 92 ? -6.145 -2.259 0.024 1.00 96.38 92 TYR A C 1
ATOM 692 O O . TYR A 1 92 ? -6.437 -1.105 0.346 1.00 96.38 92 TYR A O 1
ATOM 700 N N . VAL A 1 93 ? -6.797 -3.331 0.467 1.00 96.81 93 VAL A N 1
ATOM 701 C CA . VAL A 1 93 ? -7.769 -3.299 1.561 1.00 96.81 93 VAL A CA 1
ATOM 702 C C . VAL A 1 93 ? -7.184 -4.134 2.689 1.00 96.81 93 VAL A C 1
ATOM 704 O O . VAL A 1 93 ? -6.928 -5.322 2.502 1.00 96.81 93 VAL A O 1
ATOM 707 N N . ILE A 1 94 ? -6.900 -3.495 3.818 1.00 96.56 94 ILE A N 1
ATOM 708 C CA . ILE A 1 94 ? -6.242 -4.113 4.965 1.00 96.56 94 ILE A CA 1
ATOM 709 C C . ILE A 1 94 ? -6.924 -3.664 6.251 1.00 96.56 94 ILE A C 1
ATOM 711 O O . ILE A 1 94 ? -7.020 -2.474 6.542 1.00 96.56 94 ILE A O 1
ATOM 715 N N . ASP A 1 95 ? -7.358 -4.650 7.028 1.00 97.19 95 ASP A N 1
ATOM 716 C CA . ASP A 1 95 ? -8.107 -4.439 8.257 1.00 97.19 95 ASP A CA 1
ATOM 717 C C . ASP A 1 95 ? -7.274 -4.910 9.454 1.00 97.19 95 ASP A C 1
ATOM 719 O O . ASP A 1 95 ? -6.695 -6.000 9.400 1.00 97.19 95 ASP A O 1
ATOM 723 N N . PRO A 1 96 ? -7.202 -4.130 10.547 1.00 96.38 96 PRO A N 1
ATOM 724 C CA . PRO A 1 96 ? -6.672 -4.635 11.802 1.00 96.38 96 PRO A CA 1
ATOM 725 C C . PRO A 1 96 ? -7.633 -5.694 12.359 1.00 96.38 96 PRO A C 1
ATOM 727 O O . PRO A 1 96 ? -8.848 -5.639 12.154 1.00 96.38 96 PRO A O 1
ATOM 730 N N . ARG A 1 97 ? -7.105 -6.661 13.107 1.00 95.75 97 ARG A N 1
ATOM 731 C CA . ARG A 1 97 ? -7.923 -7.711 13.724 1.00 95.75 97 ARG A CA 1
ATOM 732 C C . ARG A 1 97 ? -8.509 -7.194 15.029 1.00 95.75 97 ARG A C 1
ATOM 734 O O . ARG A 1 97 ? -7.826 -7.161 16.052 1.00 95.75 97 ARG A O 1
ATOM 741 N N . CYS A 1 98 ? -9.760 -6.766 14.973 1.00 90.62 98 CYS A N 1
ATOM 742 C CA . CYS A 1 98 ? -10.534 -6.354 16.138 1.00 90.62 98 CYS A CA 1
ATOM 743 C C . CYS A 1 98 ? -11.323 -7.549 16.698 1.00 90.62 98 CYS A C 1
ATOM 745 O O . CYS A 1 98 ? -11.782 -8.386 15.918 1.00 90.62 98 CYS A O 1
ATOM 747 N N . ALA A 1 99 ? -11.421 -7.639 18.027 1.00 79.62 99 ALA A N 1
ATOM 748 C CA . ALA A 1 99 ? -12.226 -8.644 18.728 1.00 79.62 99 ALA A CA 1
ATOM 749 C C . ALA A 1 99 ? -13.703 -8.237 18.800 1.00 79.62 99 ALA A C 1
ATOM 751 O O . ALA A 1 99 ? -13.968 -7.011 18.830 1.00 79.62 99 ALA A O 1
#

Sequence (99 aa):
QQVAVRSNVPGTELFANEAYVGKDNGVTTFHKNQNYMITARKAGCTDTTVPASKSFDAITLLGVFIDFGIISVLLIDGAATGAWQQFDQNSYVIDPRCA

Secondary structure (DSSP, 8-state):
-EEEEE-SSTT-EEEETTEEEEESEEEEE--TTS--EEEEE-TTSB-EEEE--EEE-HHHHHHHHHHH---HHHHHHHHHTTTTEEES-SEEE---B--

Foldseek 3Di:
DKAKEAEPDFQKFKDKVNHTADGRIGIDDDALQDKIWIWIDDPQFAIDIDTQDKDFQVVQVVVCCVPPVDNPPCVVVCVNRSVRIDGPHRYYYDYTGHD

Radius of gyration: 17.19 Å; chains: 1; bounding box: 38×17×51 Å

pLDDT: mean 85.57, std 14.62, range [57.78, 98.31]